Protein AF-A0A6A0AQV1-F1 (afdb_monomer_lite)

Structure (mmCIF, N/CA/C/O backbone):
data_AF-A0A6A0AQV1-F1
#
_entry.id   AF-A0A6A0AQV1-F1
#
loop_
_atom_site.group_PDB
_atom_site.id
_atom_site.type_symbol
_atom_site.label_atom_id
_atom_site.label_alt_id
_atom_site.label_comp_id
_atom_site.label_asym_id
_atom_site.label_entity_id
_atom_site.label_seq_id
_atom_site.pdbx_PDB_ins_code
_atom_site.Cartn_x
_atom_site.Cartn_y
_atom_site.Cartn_z
_atom_site.occupancy
_atom_site.B_iso_or_equiv
_atom_site.auth_seq_id
_atom_site.auth_comp_id
_atom_site.auth_asym_id
_atom_site.auth_atom_id
_atom_site.pdbx_PDB_model_num
ATOM 1 N N . MET A 1 1 ? 0.642 -9.639 -19.705 1.00 68.94 1 MET A N 1
ATOM 2 C CA . MET A 1 1 ? 0.128 -9.664 -18.313 1.00 68.94 1 MET A CA 1
ATOM 3 C C . MET A 1 1 ? 0.801 -8.606 -17.438 1.00 68.94 1 MET A C 1
ATOM 5 O O . MET A 1 1 ? 0.106 -7.857 -16.765 1.00 68.94 1 MET A O 1
ATOM 9 N N . SER A 1 2 ? 2.124 -8.460 -17.519 1.00 76.94 2 SER A N 1
ATOM 10 C CA . SER A 1 2 ? 2.922 -7.486 -16.754 1.00 76.94 2 SER A CA 1
ATOM 11 C C . SER A 1 2 ? 2.501 -6.021 -16.961 1.00 76.94 2 SER A C 1
ATOM 13 O O . SER A 1 2 ? 2.456 -5.256 -16.004 1.00 76.94 2 SER A O 1
ATOM 15 N N . SER A 1 3 ? 2.115 -5.635 -18.182 1.00 81.44 3 SER A N 1
ATOM 16 C CA . SER A 1 3 ? 1.676 -4.264 -18.498 1.00 81.44 3 SER A CA 1
ATOM 17 C C . SER A 1 3 ? 0.357 -3.877 -17.819 1.00 81.44 3 SER A C 1
ATOM 19 O O . SER A 1 3 ? 0.184 -2.725 -17.434 1.00 81.44 3 SER A O 1
ATOM 21 N N . LEU A 1 4 ? -0.555 -4.838 -17.616 1.00 86.94 4 LEU A N 1
ATOM 22 C CA . LEU A 1 4 ? -1.815 -4.607 -16.896 1.00 86.94 4 LEU A CA 1
ATOM 23 C C . LEU A 1 4 ? -1.564 -4.378 -15.403 1.00 86.94 4 LEU A C 1
ATOM 25 O O . LEU A 1 4 ? -2.157 -3.480 -14.815 1.00 86.94 4 LEU A O 1
ATOM 29 N N . MET A 1 5 ? -0.654 -5.152 -14.802 1.00 85.12 5 MET A N 1
ATOM 30 C CA . MET A 1 5 ? -0.267 -4.986 -13.395 1.00 85.12 5 MET A CA 1
ATOM 31 C C . MET A 1 5 ? 0.395 -3.631 -13.148 1.00 85.12 5 MET A C 1
ATOM 33 O O . MET A 1 5 ? 0.073 -2.958 -12.172 1.00 85.12 5 MET A O 1
ATOM 37 N N . LEU A 1 6 ? 1.271 -3.209 -14.061 1.00 84.44 6 LEU A N 1
ATOM 38 C CA . LEU A 1 6 ? 1.957 -1.926 -13.969 1.00 84.44 6 LEU A CA 1
ATOM 39 C C . LEU A 1 6 ? 0.980 -0.753 -14.151 1.00 84.44 6 LEU A C 1
ATOM 41 O O . LEU A 1 6 ? 0.983 0.179 -13.350 1.00 84.44 6 LEU A O 1
ATOM 45 N N . GLY A 1 7 ? 0.076 -0.837 -15.134 1.00 85.38 7 GLY A N 1
ATOM 46 C CA . GLY A 1 7 ? -0.975 0.163 -15.339 1.00 85.38 7 GLY A CA 1
ATOM 47 C C . GLY A 1 7 ? -1.927 0.287 -14.144 1.00 85.38 7 GLY A C 1
ATOM 48 O O . GLY A 1 7 ? -2.192 1.394 -13.680 1.00 85.38 7 GLY A O 1
ATOM 49 N N . ALA A 1 8 ? -2.389 -0.840 -13.593 1.00 88.00 8 ALA A N 1
ATOM 50 C CA . ALA A 1 8 ? -3.236 -0.853 -12.400 1.00 88.00 8 ALA A CA 1
ATOM 51 C C . ALA A 1 8 ? -2.506 -0.302 -11.163 1.00 88.00 8 ALA A C 1
ATOM 53 O O . ALA A 1 8 ? -3.084 0.477 -10.402 1.00 88.00 8 ALA A O 1
ATOM 54 N N . GLY A 1 9 ? -1.230 -0.660 -10.984 1.00 84.12 9 GLY A N 1
ATOM 55 C CA . GLY A 1 9 ? -0.380 -0.140 -9.916 1.00 84.12 9 GLY A CA 1
ATOM 56 C C . GLY A 1 9 ? -0.259 1.384 -9.969 1.00 84.12 9 GLY A C 1
ATOM 57 O O . GLY A 1 9 ? -0.528 2.050 -8.968 1.00 84.12 9 GLY A O 1
ATOM 58 N N . ILE A 1 10 ? 0.051 1.948 -11.141 1.00 87.25 10 ILE A N 1
ATOM 59 C CA . ILE A 1 10 ? 0.169 3.402 -11.335 1.00 87.25 10 ILE A CA 1
ATOM 60 C C . ILE A 1 10 ? -1.177 4.102 -11.124 1.00 87.25 10 ILE A C 1
ATOM 62 O O . ILE A 1 10 ? -1.232 5.120 -10.436 1.00 87.25 10 ILE A O 1
ATOM 66 N N . ALA A 1 11 ? -2.272 3.555 -11.658 1.00 90.38 11 ALA A N 1
ATOM 67 C CA . ALA A 1 11 ? -3.601 4.137 -11.476 1.00 90.38 11 ALA A CA 1
ATOM 68 C C . ALA A 1 11 ? -3.978 4.231 -9.988 1.00 90.38 11 ALA A C 1
ATOM 70 O O . ALA A 1 11 ? -4.421 5.283 -9.526 1.00 90.38 11 ALA A O 1
ATOM 71 N N . LEU A 1 12 ? -3.736 3.165 -9.218 1.00 89.25 12 LEU A N 1
ATOM 72 C CA . LEU A 1 12 ? -3.961 3.163 -7.771 1.00 89.25 12 LEU A CA 1
ATOM 73 C C . LEU A 1 12 ? -3.074 4.179 -7.049 1.00 89.25 12 LEU A C 1
ATOM 75 O O . LEU A 1 12 ? -3.561 4.859 -6.148 1.00 89.25 12 LEU A O 1
ATOM 79 N N . LEU A 1 13 ? -1.809 4.317 -7.457 1.00 89.50 13 LEU A N 1
ATOM 80 C CA . LEU A 1 13 ? -0.892 5.302 -6.884 1.00 89.50 13 LEU A CA 1
ATOM 81 C C . LEU A 1 13 ? -1.419 6.726 -7.071 1.00 89.50 13 LEU A C 1
ATOM 83 O O . LEU A 1 13 ? -1.517 7.479 -6.102 1.00 89.50 13 LEU A O 1
ATOM 87 N N . VAL A 1 14 ? -1.793 7.083 -8.302 1.00 91.19 14 VAL A N 1
ATOM 88 C CA . VAL A 1 14 ? -2.282 8.424 -8.646 1.00 91.19 14 VAL A CA 1
ATOM 89 C C . VAL A 1 14 ? -3.594 8.719 -7.926 1.00 91.19 14 VAL A C 1
ATOM 91 O O . VAL A 1 14 ? -3.724 9.769 -7.300 1.00 91.19 14 VAL A O 1
ATOM 94 N N . VAL A 1 15 ? -4.550 7.787 -7.952 1.00 91.06 15 VAL A N 1
ATOM 95 C CA . VAL A 1 15 ? -5.864 7.977 -7.321 1.00 91.06 15 VAL A CA 1
ATOM 96 C C . VAL A 1 15 ? -5.742 8.078 -5.801 1.00 91.06 15 VAL A C 1
ATOM 98 O O . VAL A 1 15 ? -6.345 8.971 -5.207 1.00 91.06 15 VAL A O 1
ATOM 101 N N . ALA A 1 16 ? -4.950 7.211 -5.162 1.00 87.44 16 ALA A N 1
ATOM 102 C CA . ALA A 1 16 ? -4.745 7.255 -3.716 1.00 87.44 16 ALA A CA 1
ATOM 103 C C . ALA A 1 16 ? -4.052 8.551 -3.282 1.00 87.44 16 ALA A C 1
ATOM 105 O O . ALA A 1 16 ? -4.484 9.179 -2.316 1.00 87.44 16 ALA A O 1
ATOM 106 N N . SER A 1 17 ? -3.030 8.982 -4.026 1.00 86.56 17 SER A N 1
ATOM 107 C CA . SER A 1 17 ? -2.302 10.224 -3.747 1.00 86.56 17 SER A CA 1
ATOM 108 C C . SER A 1 17 ? -3.198 11.448 -3.928 1.00 86.56 17 SER A C 1
ATOM 110 O O . SER A 1 17 ? -3.245 12.309 -3.054 1.00 86.56 17 SER A O 1
ATOM 112 N N . ALA A 1 18 ? -3.974 11.504 -5.015 1.00 89.31 18 ALA A N 1
ATOM 113 C CA . ALA A 1 18 ? -4.908 12.596 -5.275 1.00 89.31 18 ALA A CA 1
ATOM 114 C C . ALA A 1 18 ? -6.024 12.664 -4.222 1.00 89.31 18 ALA A C 1
ATOM 116 O O . ALA A 1 18 ? -6.363 13.742 -3.738 1.00 89.31 18 ALA A O 1
ATOM 117 N N . ALA A 1 19 ? -6.581 11.519 -3.822 1.00 88.00 19 ALA A N 1
ATOM 118 C CA . ALA A 1 19 ? -7.624 11.464 -2.804 1.00 88.00 19 ALA A CA 1
ATOM 119 C C . ALA A 1 19 ? -7.103 11.817 -1.398 1.00 88.00 19 ALA A C 1
ATO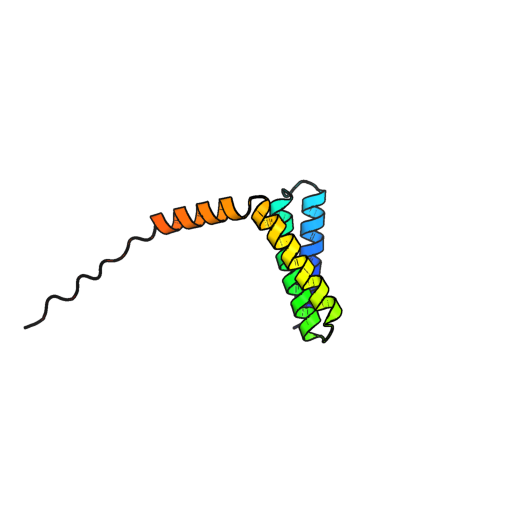M 121 O O . ALA A 1 19 ? -7.841 12.427 -0.619 1.00 88.00 19 ALA A O 1
ATOM 122 N N . ALA A 1 20 ? -5.848 11.480 -1.085 1.00 88.00 20 ALA A N 1
ATOM 123 C CA . ALA A 1 20 ? -5.176 11.917 0.136 1.00 88.00 20 ALA A CA 1
ATOM 124 C C . ALA A 1 20 ? -4.911 13.432 0.123 1.00 88.00 20 ALA A C 1
ATOM 126 O O . ALA A 1 20 ? -5.256 14.117 1.082 1.00 88.00 20 ALA A O 1
ATOM 127 N N . ALA A 1 21 ? -4.383 13.969 -0.983 1.00 88.12 21 ALA A N 1
ATOM 128 C CA . ALA A 1 21 ? -4.121 15.401 -1.147 1.00 88.12 21 ALA A CA 1
ATOM 129 C C . ALA A 1 21 ? -5.405 16.245 -1.089 1.00 88.12 21 ALA A C 1
ATOM 131 O O . ALA A 1 21 ? -5.414 17.332 -0.522 1.00 88.12 21 ALA A O 1
ATOM 132 N N . ALA A 1 22 ? -6.514 15.718 -1.613 1.00 90.88 22 ALA A N 1
ATOM 133 C CA . ALA A 1 22 ? -7.830 16.346 -1.526 1.00 90.88 22 ALA A CA 1
ATOM 134 C C . ALA A 1 22 ? -8.483 16.235 -0.131 1.00 90.88 22 ALA A C 1
ATOM 136 O O . ALA A 1 22 ? -9.631 16.645 0.030 1.00 90.88 22 ALA A O 1
ATOM 137 N N . GLY A 1 23 ? -7.819 15.616 0.854 1.00 86.69 23 GLY A N 1
ATOM 138 C CA . GLY A 1 23 ? -8.359 15.407 2.202 1.00 86.69 23 GLY A CA 1
ATOM 139 C C . GLY A 1 23 ? -9.566 14.462 2.262 1.00 86.69 23 GLY A C 1
ATOM 140 O O . GLY A 1 23 ? -10.234 14.375 3.289 1.00 86.69 23 GLY A O 1
ATOM 141 N N . ARG A 1 24 ? -9.867 13.741 1.172 1.00 89.69 24 ARG A N 1
ATOM 142 C CA . ARG A 1 24 ? -11.020 12.826 1.087 1.00 89.69 24 ARG A CA 1
ATOM 143 C C . ARG A 1 24 ? -10.759 11.488 1.769 1.00 89.69 24 ARG A C 1
ATOM 145 O O . ARG A 1 24 ? -11.704 10.778 2.110 1.00 89.69 24 ARG A O 1
ATOM 152 N N . LEU A 1 25 ? -9.489 11.130 1.946 1.00 84.31 25 LEU A N 1
ATOM 153 C CA . LEU A 1 25 ? -9.064 9.919 2.634 1.00 84.31 25 LEU A CA 1
ATOM 154 C C . LEU A 1 25 ? -8.118 10.274 3.782 1.00 84.31 25 LEU A C 1
ATOM 156 O O . LEU A 1 25 ? -7.143 10.992 3.561 1.00 84.31 25 LEU A O 1
ATOM 160 N N . PRO A 1 26 ? -8.346 9.739 4.993 1.00 83.56 26 PRO A N 1
ATOM 161 C CA . PRO A 1 26 ? -7.373 9.869 6.064 1.00 83.56 26 PRO A CA 1
ATOM 162 C C . PRO A 1 26 ? -6.086 9.119 5.692 1.00 83.56 26 PRO A C 1
ATOM 164 O O . PRO A 1 26 ? -6.145 8.037 5.098 1.00 83.56 26 PRO A O 1
ATOM 167 N N . ALA A 1 27 ? -4.935 9.687 6.068 1.00 83.56 27 ALA A N 1
ATOM 168 C CA . ALA A 1 27 ? -3.607 9.243 5.632 1.00 83.56 27 ALA A CA 1
ATOM 169 C C . ALA A 1 27 ? -3.380 7.732 5.802 1.00 83.56 27 ALA A C 1
ATOM 171 O O . ALA A 1 27 ? -2.916 7.072 4.876 1.00 83.56 27 ALA A O 1
ATOM 172 N N . TYR A 1 28 ? -3.822 7.151 6.924 1.00 83.19 28 TYR A N 1
ATOM 173 C CA . TYR A 1 28 ? -3.694 5.712 7.165 1.00 83.19 28 TYR A CA 1
ATOM 174 C C . TYR A 1 28 ? -4.371 4.867 6.072 1.00 83.19 28 TYR A C 1
ATOM 176 O O . TYR A 1 28 ? -3.779 3.906 5.593 1.00 83.19 28 TYR A O 1
ATOM 184 N N . ARG A 1 29 ? -5.572 5.231 5.592 1.00 84.69 29 ARG A N 1
ATOM 185 C CA . ARG A 1 29 ? -6.250 4.493 4.505 1.00 84.69 29 ARG A CA 1
ATOM 186 C C . ARG A 1 29 ? -5.525 4.650 3.175 1.00 84.69 29 ARG A C 1
ATOM 188 O O . ARG A 1 29 ? -5.476 3.691 2.409 1.00 84.69 29 ARG A O 1
ATOM 195 N N . ALA A 1 30 ? -4.963 5.829 2.916 1.00 87.75 30 ALA A N 1
ATOM 196 C CA . ALA A 1 30 ? -4.176 6.073 1.714 1.00 87.75 30 ALA A CA 1
ATOM 197 C C . ALA A 1 30 ? -2.919 5.190 1.686 1.00 87.75 30 ALA A C 1
ATOM 199 O O . ALA A 1 30 ? -2.656 4.560 0.664 1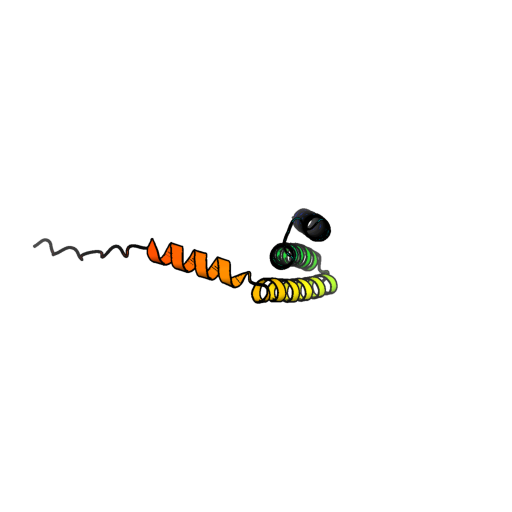.00 87.75 30 ALA A O 1
ATOM 200 N N . TYR A 1 31 ? -2.216 5.042 2.814 1.00 88.81 31 TYR A N 1
ATOM 201 C CA . TYR A 1 31 ? -1.052 4.155 2.917 1.00 88.81 31 TYR A CA 1
ATOM 202 C C . TYR A 1 31 ? -1.380 2.690 2.605 1.00 88.81 31 TYR A C 1
ATOM 204 O O . TYR A 1 31 ? -0.606 2.026 1.919 1.00 88.81 31 TYR A O 1
ATOM 212 N N . GLY A 1 32 ? -2.560 2.203 3.005 1.00 87.00 32 GLY A N 1
ATOM 213 C CA . GLY A 1 32 ? -3.008 0.853 2.650 1.00 87.00 32 GLY A CA 1
ATOM 214 C C . GLY A 1 32 ? -3.166 0.659 1.136 1.00 87.00 32 GLY A C 1
ATOM 215 O O . GLY A 1 32 ? -2.718 -0.345 0.586 1.00 87.00 32 GLY A O 1
ATOM 216 N N . VAL A 1 33 ? -3.750 1.641 0.439 1.00 89.38 33 VAL A N 1
ATOM 217 C CA . VAL A 1 33 ? -3.911 1.594 -1.028 1.00 89.38 33 VAL A CA 1
ATOM 218 C C . VAL A 1 33 ? -2.565 1.742 -1.743 1.00 89.38 33 VAL A C 1
ATOM 220 O O . VAL A 1 33 ? -2.302 1.035 -2.718 1.00 89.38 33 VAL A O 1
ATOM 223 N N . LEU A 1 34 ? -1.688 2.613 -1.237 1.00 90.31 34 LEU A N 1
ATOM 224 C CA . LEU A 1 34 ? -0.334 2.798 -1.764 1.00 90.31 34 LEU A CA 1
ATOM 225 C C . LEU A 1 34 ? 0.509 1.525 -1.624 1.00 90.31 34 LEU A C 1
ATOM 227 O O . LEU A 1 34 ? 1.220 1.171 -2.561 1.00 90.31 34 LEU A O 1
ATOM 231 N N . SER A 1 35 ? 0.375 0.791 -0.519 1.00 92.38 35 SER A N 1
ATOM 232 C CA . SER A 1 35 ? 1.058 -0.493 -0.340 1.00 92.38 35 SER A CA 1
ATOM 233 C C . SER A 1 35 ? 0.651 -1.509 -1.412 1.00 92.38 35 SER A C 1
ATOM 235 O O . SER A 1 35 ? 1.511 -2.102 -2.063 1.00 92.38 35 SER A O 1
ATOM 237 N N . ILE A 1 36 ? -0.651 -1.637 -1.698 1.00 91.00 36 ILE A N 1
ATOM 238 C CA . ILE A 1 36 ? -1.161 -2.526 -2.759 1.00 91.00 36 ILE A CA 1
ATOM 239 C C . ILE A 1 36 ? -0.626 -2.106 -4.137 1.00 91.00 36 ILE A C 1
ATOM 241 O O . ILE A 1 36 ? -0.201 -2.952 -4.926 1.00 91.00 36 ILE A O 1
ATOM 245 N N . SER A 1 37 ? -0.606 -0.802 -4.418 1.00 92.81 37 SER A N 1
ATOM 246 C CA . SER A 1 37 ? -0.037 -0.253 -5.654 1.00 92.81 37 SER A CA 1
ATOM 247 C C . SER A 1 37 ? 1.439 -0.636 -5.836 1.00 92.81 37 SER A C 1
ATOM 249 O O . SER A 1 37 ? 1.841 -1.063 -6.925 1.00 92.81 37 SER A O 1
ATOM 251 N N . GLN A 1 38 ? 2.239 -0.544 -4.771 1.00 91.44 38 GLN A N 1
ATOM 252 C CA . GLN A 1 38 ? 3.658 -0.895 -4.807 1.00 91.44 38 GLN A CA 1
ATOM 253 C C . GLN A 1 38 ? 3.885 -2.402 -4.970 1.00 91.44 38 GLN A C 1
ATOM 255 O O . GLN A 1 38 ? 4.785 -2.796 -5.707 1.00 91.44 38 GLN A O 1
ATOM 260 N N . VAL A 1 39 ? 3.037 -3.257 -4.389 1.00 91.38 39 VAL A N 1
ATOM 261 C CA . VAL A 1 39 ? 3.097 -4.714 -4.621 1.00 91.38 39 VAL A CA 1
ATOM 262 C C . VAL A 1 39 ? 2.842 -5.054 -6.092 1.00 91.38 39 VAL A C 1
ATOM 264 O O . VAL A 1 39 ? 3.576 -5.854 -6.676 1.00 91.38 39 VAL A O 1
ATOM 267 N N . LEU A 1 40 ? 1.840 -4.429 -6.718 1.00 89.75 40 LEU A N 1
ATOM 268 C CA . LEU A 1 40 ? 1.526 -4.648 -8.136 1.00 89.75 40 LEU A CA 1
ATOM 269 C C . LEU A 1 40 ? 2.660 -4.171 -9.048 1.00 89.75 40 LEU A C 1
ATOM 271 O O . LEU A 1 40 ? 3.084 -4.900 -9.947 1.00 89.75 40 LEU A O 1
ATOM 275 N N . THR A 1 41 ? 3.184 -2.974 -8.780 1.00 87.94 41 THR A N 1
ATOM 276 C CA . THR A 1 41 ? 4.301 -2.387 -9.531 1.00 87.94 41 THR A CA 1
ATOM 277 C C . THR A 1 41 ? 5.578 -3.213 -9.3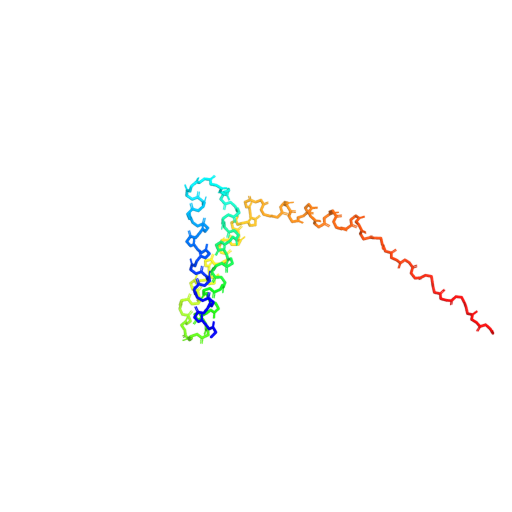70 1.00 87.94 41 THR A C 1
ATOM 279 O O . THR A 1 41 ? 6.231 -3.537 -10.361 1.00 87.94 41 THR A O 1
ATOM 282 N N . GLY A 1 42 ? 5.897 -3.635 -8.144 1.00 89.50 42 GLY A N 1
ATOM 283 C CA . GLY A 1 42 ? 7.065 -4.462 -7.846 1.00 89.50 42 GLY A CA 1
ATOM 284 C C . GLY A 1 42 ? 6.988 -5.846 -8.487 1.00 89.50 42 GLY A C 1
ATOM 285 O O . GLY A 1 42 ? 7.959 -6.298 -9.088 1.00 89.50 42 GLY A O 1
ATOM 286 N N . THR A 1 43 ? 5.814 -6.485 -8.454 1.00 89.81 43 THR A N 1
ATOM 287 C CA . THR A 1 43 ? 5.580 -7.779 -9.122 1.00 89.81 43 THR A CA 1
ATOM 288 C C . THR A 1 43 ? 5.732 -7.649 -10.638 1.00 89.81 43 THR A C 1
ATOM 290 O O . THR A 1 43 ? 6.378 -8.484 -11.271 1.00 89.81 43 THR A O 1
ATOM 293 N N . ALA A 1 44 ? 5.198 -6.578 -11.234 1.00 88.56 44 ALA A N 1
ATOM 294 C CA . ALA A 1 44 ? 5.368 -6.307 -12.658 1.00 88.56 44 ALA A CA 1
ATOM 295 C C . ALA A 1 44 ? 6.842 -6.072 -13.033 1.00 88.56 44 ALA A C 1
ATOM 297 O O . ALA A 1 44 ? 7.293 -6.599 -14.050 1.00 88.56 44 ALA A O 1
ATOM 298 N N . GLY A 1 45 ? 7.587 -5.325 -12.209 1.00 86.44 45 GLY A N 1
ATOM 299 C CA . GLY A 1 45 ? 9.022 -5.087 -12.385 1.00 86.44 45 GLY A CA 1
ATOM 300 C C . GLY A 1 45 ? 9.852 -6.367 -12.279 1.00 86.44 45 GLY A C 1
ATOM 301 O O . GLY A 1 45 ? 10.731 -6.597 -13.108 1.00 86.44 45 GLY A O 1
ATOM 302 N N . PHE A 1 46 ? 9.514 -7.245 -11.331 1.00 89.12 46 PHE A N 1
ATOM 303 C CA . PHE A 1 46 ? 10.158 -8.550 -11.173 1.00 89.12 46 PHE A CA 1
ATOM 304 C C . PHE A 1 46 ? 9.955 -9.440 -12.405 1.00 89.12 46 PHE A C 1
ATOM 306 O O . PHE A 1 46 ? 10.920 -9.989 -12.929 1.00 89.12 46 PHE A O 1
ATOM 313 N N . ILE A 1 47 ? 8.724 -9.519 -12.930 1.00 91.19 47 ILE A N 1
ATOM 314 C CA . ILE A 1 47 ? 8.416 -10.290 -14.149 1.00 91.19 47 ILE A CA 1
ATOM 315 C C . ILE A 1 47 ? 9.183 -9.748 -15.369 1.00 91.19 47 ILE A C 1
ATOM 317 O O . ILE A 1 47 ? 9.526 -10.509 -16.268 1.00 91.19 47 ILE A O 1
ATOM 321 N N . GLN A 1 48 ? 9.459 -8.443 -15.413 1.00 88.81 48 GLN A N 1
ATOM 322 C CA . GLN A 1 48 ? 10.221 -7.801 -16.492 1.00 88.81 48 GLN A CA 1
ATOM 323 C C . GLN A 1 48 ? 11.747 -7.922 -16.326 1.00 88.81 48 GLN A C 1
ATOM 325 O O . GLN A 1 48 ? 12.486 -7.406 -17.159 1.00 88.81 48 GLN A O 1
ATOM 330 N N . GLY A 1 49 ? 12.235 -8.570 -15.262 1.00 89.19 49 GLY A N 1
ATOM 331 C CA . GLY A 1 49 ? 13.667 -8.695 -14.976 1.00 89.19 49 GLY A CA 1
ATOM 332 C C . GLY A 1 49 ? 14.310 -7.429 -14.398 1.00 89.19 49 GLY A C 1
ATOM 333 O O . GLY A 1 49 ? 15.524 -7.389 -14.217 1.00 89.19 49 GLY A O 1
ATOM 334 N N . ASN A 1 50 ? 13.523 -6.401 -14.063 1.00 89.06 50 ASN A N 1
ATOM 335 C CA . ASN A 1 50 ? 14.019 -5.184 -13.426 1.00 89.06 50 ASN A CA 1
ATOM 336 C C . ASN A 1 50 ? 14.016 -5.345 -11.899 1.00 89.06 50 ASN A C 1
ATOM 338 O O . ASN A 1 50 ? 13.121 -4.878 -11.188 1.00 89.06 50 ASN A O 1
ATOM 342 N N . THR A 1 51 ? 15.034 -6.040 -11.397 1.00 88.25 51 THR A N 1
ATOM 343 C CA . THR A 1 51 ? 15.197 -6.361 -9.972 1.00 88.25 51 THR A CA 1
ATOM 344 C C . THR A 1 51 ? 15.425 -5.124 -9.106 1.00 88.25 51 THR A C 1
ATOM 346 O O . THR A 1 51 ? 14.961 -5.092 -7.965 1.00 88.25 51 THR A O 1
ATOM 349 N N . THR A 1 52 ? 16.063 -4.078 -9.636 1.00 89.50 52 THR A N 1
ATOM 350 C CA . THR A 1 52 ? 16.255 -2.805 -8.927 1.00 89.50 52 THR A CA 1
ATOM 351 C C . THR A 1 52 ? 14.919 -2.124 -8.650 1.00 89.50 52 THR A C 1
ATOM 353 O O . THR A 1 52 ? 14.611 -1.827 -7.496 1.00 89.50 52 THR A O 1
ATOM 356 N N . ALA A 1 53 ? 14.087 -1.934 -9.680 1.00 82.00 53 ALA A N 1
ATOM 357 C CA . ALA A 1 53 ? 12.763 -1.337 -9.512 1.00 82.00 53 ALA A CA 1
ATOM 358 C C . ALA A 1 53 ? 11.868 -2.196 -8.606 1.00 82.00 53 ALA A C 1
ATOM 360 O O . ALA A 1 53 ? 11.188 -1.665 -7.729 1.00 82.00 53 ALA A O 1
ATOM 361 N N . ALA A 1 54 ? 11.925 -3.523 -8.756 1.00 87.69 54 ALA A N 1
ATOM 362 C CA . ALA A 1 54 ? 11.184 -4.445 -7.902 1.00 87.69 54 ALA A CA 1
ATOM 363 C C . ALA A 1 54 ? 11.582 -4.320 -6.421 1.00 87.69 54 ALA A C 1
ATOM 365 O O . ALA A 1 54 ? 10.712 -4.301 -5.553 1.00 87.69 54 ALA A O 1
ATOM 366 N N . SER A 1 55 ? 12.879 -4.176 -6.133 1.00 89.19 55 SER A N 1
ATOM 367 C CA . SER A 1 55 ? 13.393 -4.033 -4.764 1.00 89.19 55 SER A CA 1
ATOM 368 C C . SER A 1 55 ? 12.957 -2.714 -4.125 1.00 89.19 55 SER A C 1
ATOM 370 O O . SER A 1 55 ? 12.529 -2.699 -2.971 1.00 89.19 55 SER A O 1
ATOM 372 N N . ILE A 1 56 ? 12.999 -1.614 -4.883 1.00 91.38 56 ILE A N 1
ATOM 373 C CA . ILE A 1 56 ? 12.531 -0.300 -4.417 1.00 91.38 56 ILE A CA 1
ATOM 374 C C . ILE A 1 56 ? 11.029 -0.347 -4.118 1.00 91.38 56 ILE A C 1
ATOM 376 O O . ILE A 1 56 ? 10.601 0.071 -3.041 1.00 91.38 56 ILE A O 1
ATOM 380 N N . SER A 1 57 ? 10.227 -0.905 -5.028 1.00 90.06 57 SER A N 1
ATOM 381 C CA . SER A 1 57 ? 8.788 -1.069 -4.811 1.00 90.06 57 SER A CA 1
ATOM 382 C C . SER A 1 57 ? 8.477 -1.988 -3.630 1.00 90.06 57 SER A C 1
ATOM 384 O O . SER A 1 57 ? 7.558 -1.699 -2.870 1.00 90.06 57 SER A O 1
ATOM 386 N N . ALA A 1 58 ? 9.251 -3.052 -3.408 1.00 89.56 58 ALA A N 1
ATOM 387 C CA . ALA A 1 58 ? 9.083 -3.917 -2.242 1.00 89.56 58 ALA A CA 1
ATOM 388 C C . ALA A 1 58 ? 9.352 -3.167 -0.924 1.00 89.56 58 ALA A C 1
ATOM 390 O O . ALA A 1 58 ? 8.563 -3.277 0.017 1.00 89.56 58 ALA A O 1
ATOM 391 N N . ALA A 1 59 ? 10.409 -2.352 -0.868 1.00 92.38 59 ALA A N 1
ATOM 392 C CA . ALA A 1 59 ? 10.702 -1.514 0.295 1.00 92.38 59 ALA A CA 1
ATOM 393 C C . ALA A 1 59 ? 9.597 -0.471 0.540 1.00 92.38 59 ALA A C 1
ATOM 395 O O . ALA A 1 59 ? 9.123 -0.316 1.667 1.00 92.38 59 ALA A O 1
ATOM 396 N N . ALA A 1 60 ? 9.124 0.192 -0.519 1.00 90.50 60 ALA A N 1
ATOM 397 C CA . ALA A 1 60 ? 8.025 1.151 -0.438 1.00 90.50 60 ALA A CA 1
ATOM 398 C C . ALA A 1 60 ? 6.707 0.491 0.007 1.00 90.50 60 ALA A C 1
ATOM 400 O O . ALA A 1 60 ? 5.970 1.058 0.819 1.00 90.50 60 ALA A O 1
ATOM 401 N N . ALA A 1 61 ? 6.418 -0.722 -0.474 1.00 92.81 61 ALA A N 1
ATOM 402 C CA . ALA A 1 61 ? 5.260 -1.508 -0.054 1.00 92.81 61 ALA A CA 1
ATOM 403 C C . ALA A 1 61 ? 5.322 -1.853 1.438 1.00 92.81 61 ALA A C 1
ATOM 405 O O . ALA A 1 61 ? 4.313 -1.721 2.130 1.00 92.81 61 ALA A O 1
ATOM 406 N N . ALA A 1 62 ? 6.497 -2.253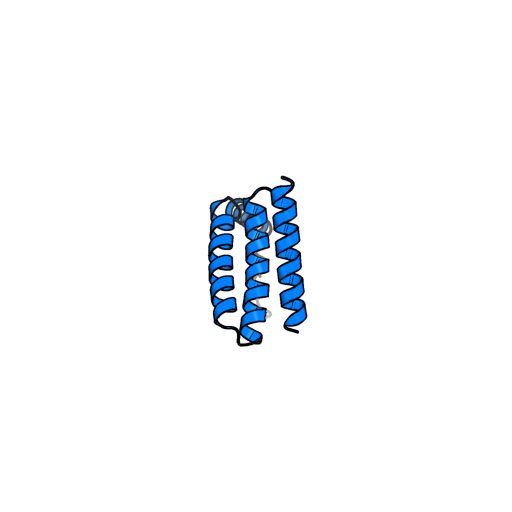 1.935 1.00 92.06 62 ALA A N 1
ATOM 407 C CA . ALA A 1 62 ? 6.711 -2.573 3.343 1.00 92.06 62 ALA A CA 1
ATOM 408 C C . ALA A 1 62 ? 6.551 -1.338 4.241 1.00 92.06 62 ALA A C 1
ATOM 410 O O . ALA A 1 62 ? 5.842 -1.401 5.244 1.00 92.06 62 ALA A O 1
ATOM 411 N N . TYR A 1 63 ? 7.146 -0.205 3.855 1.00 92.75 63 TYR A N 1
ATOM 412 C CA . TYR A 1 63 ? 7.027 1.048 4.604 1.00 92.75 63 TYR A CA 1
ATOM 413 C C . TYR A 1 63 ? 5.573 1.531 4.684 1.00 92.75 63 TYR A C 1
ATOM 415 O O . TYR A 1 63 ? 5.048 1.780 5.766 1.00 92.75 63 TYR A O 1
ATOM 423 N N . THR A 1 64 ? 4.876 1.585 3.548 1.00 91.62 64 THR A N 1
ATOM 424 C CA . THR A 1 64 ? 3.467 2.012 3.508 1.00 91.62 64 THR A CA 1
ATOM 425 C C . THR A 1 64 ? 2.529 1.021 4.202 1.00 91.62 64 THR A C 1
ATOM 427 O O . THR A 1 64 ? 1.564 1.440 4.840 1.00 91.62 64 THR A O 1
ATOM 430 N N . ALA A 1 65 ? 2.818 -0.284 4.158 1.00 89.75 65 ALA A N 1
ATOM 431 C CA . ALA A 1 65 ? 2.093 -1.276 4.951 1.00 89.75 65 ALA A CA 1
ATOM 432 C C . ALA A 1 65 ? 2.287 -1.047 6.454 1.00 89.75 65 ALA A C 1
ATOM 434 O O . ALA A 1 65 ? 1.326 -1.147 7.216 1.00 89.75 65 ALA A O 1
ATOM 435 N N . TRP A 1 66 ? 3.510 -0.725 6.879 1.00 88.25 66 TRP A N 1
ATOM 436 C CA . TRP A 1 66 ? 3.822 -0.435 8.274 1.00 88.25 66 TRP A CA 1
ATOM 437 C C . TRP A 1 66 ? 3.133 0.843 8.767 1.00 88.25 66 TRP A C 1
ATOM 439 O O . TRP A 1 66 ? 2.545 0.829 9.848 1.00 88.25 66 TRP A O 1
ATOM 449 N N . GLU A 1 67 ? 3.116 1.908 7.964 1.00 89.50 67 GLU A N 1
ATOM 450 C CA . GLU A 1 67 ? 2.372 3.143 8.255 1.00 89.50 67 GLU A CA 1
ATOM 451 C C . GLU A 1 67 ? 0.858 2.895 8.329 1.00 89.50 67 GLU A C 1
ATOM 453 O O . GLU A 1 67 ? 0.182 3.362 9.246 1.00 89.50 67 GLU A O 1
ATOM 458 N N . TRP A 1 68 ? 0.301 2.101 7.408 1.00 88.44 68 TRP A N 1
ATOM 459 C CA . TRP A 1 68 ? -1.107 1.698 7.467 1.00 88.44 68 TRP A CA 1
ATOM 460 C C . TRP A 1 68 ? -1.424 0.897 8.735 1.00 88.44 68 TRP A C 1
ATOM 462 O O . TRP A 1 68 ? -2.441 1.143 9.392 1.00 88.44 68 TRP A O 1
ATOM 472 N N . TRP A 1 69 ? -0.552 -0.048 9.088 1.00 84.12 69 TRP A N 1
ATOM 473 C CA . TRP A 1 69 ? -0.697 -0.887 10.272 1.00 84.12 69 TRP A CA 1
ATOM 474 C C . TRP A 1 69 ? -0.639 -0.056 11.559 1.00 84.12 69 TRP A C 1
ATOM 476 O O . TRP A 1 69 ? -1.524 -0.172 12.411 1.00 84.12 69 TRP A O 1
ATOM 486 N N . SER A 1 70 ? 0.354 0.828 11.663 1.00 85.12 70 SER A N 1
ATOM 487 C CA . SER A 1 70 ? 0.612 1.668 12.839 1.00 85.12 70 SER A CA 1
ATOM 488 C C . SER A 1 70 ? -0.399 2.810 12.983 1.00 85.12 70 SER A C 1
ATOM 490 O O . SER A 1 70 ? -0.803 3.141 14.094 1.00 85.12 70 SER A O 1
ATOM 492 N N . GLY A 1 71 ? -0.882 3.369 11.871 1.00 78.75 71 GLY A N 1
ATOM 493 C CA . GLY A 1 71 ? -1.837 4.481 11.826 1.00 78.75 71 GLY A CA 1
ATOM 494 C C . GLY A 1 71 ? -3.303 4.111 12.090 1.00 78.75 71 GLY A C 1
ATOM 495 O O . GLY A 1 71 ? -4.188 4.932 11.856 1.00 78.75 71 GLY A O 1
ATOM 496 N N . GLY A 1 72 ? -3.591 2.889 12.551 1.00 71.00 72 GLY A N 1
ATOM 497 C CA . GLY A 1 72 ? -4.942 2.462 12.939 1.00 71.00 72 GLY A CA 1
ATOM 498 C C . GLY A 1 72 ? -5.640 1.491 11.980 1.00 71.00 72 GLY A C 1
ATOM 499 O O . GLY A 1 72 ? -6.799 1.143 12.220 1.00 71.00 72 GLY A O 1
ATOM 500 N N . GLY A 1 73 ? -4.960 0.992 10.939 1.00 68.00 73 GLY A N 1
ATOM 501 C CA . GLY A 1 73 ? -5.492 -0.062 10.063 1.00 68.00 73 GLY A CA 1
ATOM 502 C C . GLY A 1 73 ? -5.827 -1.364 10.807 1.00 68.00 73 GLY A C 1
ATOM 503 O O . GLY A 1 73 ? -6.830 -2.019 10.513 1.00 68.00 73 GLY A O 1
ATOM 504 N N . ASP A 1 74 ? -5.051 -1.698 11.839 1.00 71.38 74 ASP A N 1
ATOM 505 C CA . ASP A 1 74 ? -5.240 -2.896 12.666 1.00 71.38 74 ASP A CA 1
ATOM 506 C C . ASP A 1 74 ? -6.507 -2.832 13.545 1.00 71.38 74 ASP A C 1
ATOM 508 O O . ASP A 1 74 ? -7.182 -3.841 13.759 1.00 71.38 74 ASP A O 1
ATOM 512 N N . GLY A 1 75 ? -6.907 -1.643 14.010 1.00 70.94 75 GLY A N 1
ATOM 513 C CA . GLY A 1 75 ? -8.074 -1.480 14.886 1.00 70.94 75 GLY A CA 1
ATOM 514 C C . GLY A 1 75 ? -9.380 -1.936 14.230 1.00 70.94 75 GLY A C 1
ATOM 515 O O . GLY A 1 75 ? -10.175 -2.662 14.836 1.00 70.94 75 GLY A O 1
ATOM 516 N N . ASP A 1 76 ? -9.579 -1.574 12.962 1.00 72.06 76 ASP A N 1
ATOM 517 C CA . ASP A 1 76 ? -10.783 -1.939 12.213 1.00 72.06 76 ASP A CA 1
ATOM 518 C C . ASP A 1 76 ? -10.772 -3.423 11.799 1.00 72.06 76 ASP A C 1
ATOM 520 O O . ASP A 1 76 ? -11.808 -4.095 11.831 1.00 72.06 76 ASP A O 1
ATOM 524 N N . ILE A 1 77 ? -9.590 -3.984 11.511 1.00 71.50 77 ILE A N 1
ATOM 525 C CA . ILE A 1 77 ? -9.405 -5.417 11.233 1.00 71.50 77 ILE A CA 1
ATOM 526 C C . ILE A 1 77 ? -9.668 -6.261 12.479 1.00 71.50 77 ILE A C 1
ATOM 528 O O . ILE A 1 77 ? -10.415 -7.239 12.405 1.00 71.50 77 ILE A O 1
ATOM 532 N N . LYS A 1 78 ? -9.117 -5.884 13.637 1.00 74.94 78 LYS A N 1
ATOM 533 C CA . LYS A 1 78 ? -9.394 -6.538 14.924 1.00 74.94 78 LYS A CA 1
ATOM 534 C C . LYS A 1 78 ? -10.877 -6.470 15.262 1.00 74.94 78 LYS A C 1
ATOM 536 O O . LYS A 1 78 ? -11.450 -7.477 15.683 1.00 74.94 78 LYS A O 1
ATOM 541 N N . ARG A 1 79 ? -11.520 -5.319 15.037 1.00 73.06 79 ARG A N 1
ATOM 542 C CA . ARG A 1 79 ? -12.965 -5.145 15.238 1.00 73.06 79 ARG A CA 1
ATOM 543 C C . ARG A 1 79 ? -13.777 -6.066 14.328 1.00 73.06 79 ARG A C 1
ATOM 545 O O . ARG A 1 79 ? -14.626 -6.800 14.833 1.00 73.06 79 ARG A O 1
ATOM 552 N N . ARG A 1 80 ? -13.475 -6.104 13.025 1.00 76.19 80 ARG A N 1
ATOM 553 C CA . ARG A 1 80 ? -14.115 -7.030 12.076 1.00 76.19 80 ARG A CA 1
ATOM 554 C C . ARG A 1 80 ? -13.884 -8.487 12.460 1.00 76.19 80 ARG A C 1
ATOM 556 O O . ARG A 1 80 ? -14.850 -9.238 12.539 1.00 76.19 80 ARG A O 1
ATOM 563 N N . ARG A 1 81 ? -12.651 -8.892 12.777 1.00 81.06 81 ARG A N 1
ATOM 564 C CA . ARG A 1 81 ? -12.354 -10.267 13.220 1.00 81.06 81 ARG A CA 1
ATOM 565 C C . ARG A 1 81 ? -13.171 -10.658 14.448 1.00 81.06 81 ARG A C 1
ATOM 567 O O . ARG A 1 81 ? -13.759 -11.733 14.453 1.00 81.06 81 ARG A O 1
ATOM 574 N N . ARG A 1 82 ? -13.264 -9.782 15.455 1.00 81.69 82 ARG A N 1
ATOM 575 C CA . ARG A 1 82 ? -14.085 -10.013 16.658 1.00 81.69 82 ARG A CA 1
ATOM 576 C C . ARG A 1 82 ? -15.578 -10.107 16.343 1.00 81.69 82 ARG A C 1
ATOM 578 O O . ARG A 1 82 ? -16.295 -10.873 16.979 1.00 81.69 82 ARG A O 1
ATOM 585 N N . GLN A 1 83 ? -16.068 -9.337 15.377 1.00 83.56 83 GLN A N 1
ATOM 586 C CA . GLN A 1 83 ? -17.462 -9.421 14.945 1.00 83.56 83 GLN A CA 1
ATOM 587 C C . GLN A 1 83 ? -17.754 -10.758 14.255 1.00 83.56 83 GLN A C 1
ATOM 589 O O . GLN A 1 83 ? -18.773 -11.386 14.540 1.00 83.56 83 GLN A O 1
ATOM 594 N N . TRP A 1 84 ? -16.844 -11.221 13.400 1.00 81.25 84 TRP A N 1
ATOM 595 C CA . TRP A 1 84 ? -16.965 -12.504 12.711 1.00 81.25 84 TRP A CA 1
ATOM 596 C C . TRP A 1 84 ? -16.852 -13.685 13.674 1.00 81.25 84 TRP A C 1
ATOM 598 O O . TRP A 1 84 ? -17.662 -14.605 13.602 1.00 81.25 84 TRP A O 1
ATOM 608 N N . SER A 1 85 ? -15.930 -13.639 14.640 1.00 81.62 85 SER A N 1
ATOM 609 C CA . SER A 1 85 ? -15.801 -14.699 15.648 1.00 81.62 85 SER A CA 1
ATOM 610 C C . SER A 1 85 ? -17.062 -14.859 16.502 1.00 81.62 85 SER A C 1
ATOM 612 O O . SER A 1 85 ? -17.368 -15.967 16.922 1.00 81.62 85 SER A O 1
ATOM 614 N N . ARG A 1 86 ? -17.828 -13.782 16.728 1.00 80.19 86 ARG A N 1
ATOM 615 C CA . ARG A 1 86 ? -19.135 -13.850 17.408 1.00 80.19 86 ARG A CA 1
ATOM 616 C C . ARG A 1 86 ? -20.227 -14.525 16.568 1.00 80.19 86 ARG A C 1
ATOM 618 O O . ARG A 1 86 ? -21.184 -15.032 17.139 1.00 80.19 86 ARG A O 1
ATOM 625 N N . HIS A 1 87 ? -20.100 -14.521 15.240 1.00 79.75 87 HIS A N 1
ATOM 626 C CA . HIS A 1 87 ? -21.067 -15.144 14.326 1.00 79.75 87 HIS A CA 1
ATOM 627 C C . HIS A 1 87 ? -20.754 -16.614 14.032 1.00 79.75 87 HIS A C 1
ATOM 629 O O . HIS A 1 87 ? -21.649 -17.358 13.634 1.00 79.75 87 HIS A O 1
ATOM 635 N N . PHE A 1 88 ? -19.517 -17.062 14.265 1.00 78.12 88 PHE A N 1
ATOM 636 C CA . PHE A 1 88 ? -19.174 -18.477 14.187 1.00 78.12 88 PHE A CA 1
ATOM 637 C C . PHE A 1 88 ? -19.825 -19.249 15.340 1.00 78.12 88 PHE A C 1
ATOM 639 O O . PHE A 1 88 ? -19.286 -19.355 16.440 1.00 78.12 88 PHE A O 1
ATOM 646 N N . ARG A 1 89 ? -20.997 -19.831 15.075 1.00 75.88 89 ARG A N 1
ATOM 647 C CA . ARG A 1 89 ? -21.562 -20.887 15.916 1.00 75.88 89 ARG A CA 1
ATOM 648 C C . ARG A 1 89 ? -20.880 -22.192 15.536 1.00 75.88 89 ARG A C 1
ATOM 650 O O . ARG A 1 89 ? -21.127 -22.727 14.459 1.00 75.88 89 ARG A O 1
ATOM 657 N N . GLY A 1 90 ? -20.002 -22.687 16.406 1.00 75.75 90 GLY A N 1
ATOM 658 C CA . GLY A 1 90 ? -19.424 -24.016 16.243 1.00 75.75 90 GLY A CA 1
ATOM 659 C C . GLY A 1 90 ? -20.546 -25.046 16.138 1.00 75.75 90 GLY A C 1
ATOM 660 O O . GLY A 1 90 ? -21.270 -25.272 17.107 1.00 75.75 90 GLY A O 1
ATOM 661 N N . VAL A 1 91 ? -20.716 -25.644 14.959 1.00 74.00 91 VAL A N 1
ATOM 662 C CA . VAL A 1 91 ? -21.646 -26.756 14.770 1.00 74.00 91 VAL A CA 1
ATOM 663 C C . 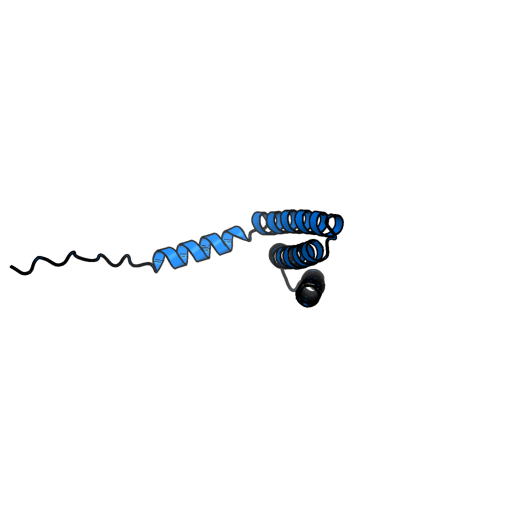VAL A 1 91 ? -21.051 -27.942 15.519 1.00 74.00 91 VAL A C 1
ATOM 665 O O . VAL A 1 91 ? -20.107 -28.575 15.044 1.00 74.00 91 VAL A O 1
ATOM 668 N N . ARG A 1 92 ? -21.566 -28.227 16.720 1.00 69.69 92 ARG A N 1
ATOM 669 C CA . ARG A 1 92 ? -21.268 -29.487 17.402 1.00 69.69 92 ARG A CA 1
ATOM 670 C C . ARG A 1 92 ? -21.878 -30.595 16.557 1.00 69.69 92 ARG A C 1
ATOM 672 O O . ARG A 1 92 ? -23.086 -30.798 16.580 1.00 69.69 92 ARG A O 1
ATOM 679 N N . ARG A 1 93 ? -21.043 -31.293 15.791 1.00 71.81 93 ARG A N 1
ATOM 680 C CA . ARG A 1 93 ? -21.415 -32.594 15.244 1.00 71.81 93 ARG A CA 1
ATOM 681 C C . ARG A 1 93 ? -21.539 -33.535 16.439 1.00 71.81 93 ARG A C 1
ATOM 683 O O . ARG A 1 93 ? -20.530 -33.973 16.981 1.00 71.81 93 ARG A O 1
ATOM 690 N N . THR A 1 94 ? -22.760 -33.776 16.905 1.00 72.44 94 THR A N 1
ATOM 691 C CA . THR A 1 94 ? -23.048 -34.955 17.723 1.00 72.44 94 THR A CA 1
ATOM 692 C C . THR A 1 94 ? -22.695 -36.161 16.865 1.00 72.44 94 THR A C 1
ATOM 694 O O . THR A 1 94 ? -23.243 -36.316 15.774 1.00 72.44 94 THR A O 1
ATOM 697 N N . ALA A 1 95 ? -21.708 -36.944 17.303 1.00 69.69 95 ALA A N 1
ATOM 698 C CA . ALA A 1 95 ? -21.345 -38.184 16.631 1.00 69.69 95 ALA A CA 1
ATOM 699 C C . ALA A 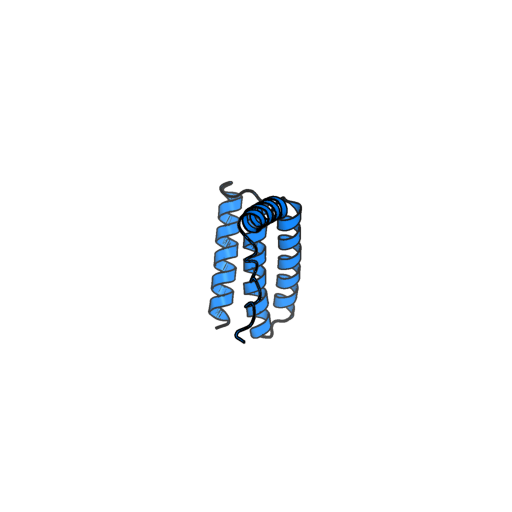1 95 ? -22.609 -39.050 16.467 1.00 69.69 95 ALA A C 1
ATOM 701 O O . ALA A 1 95 ? -23.435 -39.058 17.385 1.00 69.69 95 ALA A O 1
ATOM 702 N N . PRO A 1 96 ? -22.798 -39.729 15.321 1.00 68.19 96 PRO A N 1
ATOM 703 C CA . PRO A 1 96 ? -23.933 -40.622 15.148 1.00 68.19 96 PRO A CA 1
ATOM 704 C C . PRO A 1 96 ? -23.879 -41.685 16.249 1.00 68.19 96 PRO A C 1
ATOM 706 O O . PRO A 1 96 ? -22.928 -42.463 16.322 1.00 68.19 96 PRO A O 1
ATOM 709 N N . ALA A 1 97 ? -24.870 -41.669 17.143 1.00 68.56 97 ALA A N 1
ATOM 710 C CA . ALA A 1 97 ? -25.102 -42.779 18.053 1.00 68.56 97 ALA A CA 1
ATOM 711 C C . ALA A 1 97 ? -25.418 -44.000 17.180 1.00 68.56 97 ALA A C 1
ATOM 713 O O . ALA A 1 97 ? -26.243 -43.905 16.272 1.00 68.56 97 ALA A O 1
ATOM 714 N N . GLY A 1 98 ? -24.662 -45.079 17.380 1.00 63.91 98 GLY A N 1
ATOM 715 C CA . GLY A 1 98 ? -24.560 -46.196 16.446 1.00 63.91 98 GLY A CA 1
ATOM 716 C C . GLY A 1 98 ? -25.896 -46.806 16.020 1.00 63.91 98 GLY A C 1
ATOM 717 O O . GLY A 1 98 ? -26.823 -46.933 16.816 1.00 63.91 98 GLY A O 1
ATOM 718 N N . SER A 1 99 ? -25.953 -47.230 14.759 1.00 56.72 99 SER A N 1
ATOM 719 C CA . SER A 1 99 ? -26.888 -48.255 14.304 1.00 56.72 99 SER A CA 1
ATOM 720 C C . SER A 1 99 ? -26.356 -49.616 14.757 1.00 56.72 99 SER A C 1
ATOM 722 O O . SER A 1 99 ? -25.305 -50.045 14.271 1.00 56.72 99 SER A O 1
ATOM 724 N N . GLN A 1 100 ? -27.040 -50.235 15.721 1.00 59.62 100 GLN A N 1
ATOM 725 C CA . GLN A 1 100 ? -26.961 -51.680 15.961 1.00 59.62 100 GLN A CA 1
ATOM 726 C C . GLN A 1 100 ? -27.712 -52.432 14.864 1.00 59.62 100 GLN A C 1
ATOM 728 O O . GLN A 1 100 ? -28.708 -51.865 14.355 1.00 59.62 100 GLN A O 1
#

Foldseek 3Di:
DLVVLLVVLVVLLVVLVVCVVVVVDDLLVSLQSNLSSLCSNLVSCVVVVNNVSNVVSNVSSVVSVVSNCVVCVVVVVVVVVVVVVVVDDPPPPPDPPDDD

Radius of gyration: 20.63 Å; chains: 1; bounding box: 43×68×37 Å

Sequence (100 aa):
MSSLMLGAGIALLVVASAAAAAGRLPAYRAYGVLSISQVLTGTAGFIQGNTTAASISAAAAAYTAWEWWSGGGDGDIKRRRRQWSRHFRGVRRTAPAGSQ

Secondary structure (DSSP, 8-state):
-HHHHHHHHHHHHHHHHHHHHTTSS-HHHHHHHHHHHHHHHHHHHHHTT-HHHHHHHHHHHHHHHHHHIIIIIHHHHHHHHHHHHHH-------------

pLDDT: mean 83.62, std 8.19, range [56.72, 92.81]

Organism: NCBI:txid2705029